Protein AF-X0TMI5-F1 (afdb_monomer)

Mean predicted aligned error: 14.71 Å

Nearest PDB structures (foldseek):
  1vl6-assembly1_B  TM=2.447E-01  e=2.300E+00  Thermotoga maritima MSB8
  2hae-assembly1_A  TM=2.423E-01  e=3.819E+00  Thermotoga maritima
  1vl6-assembly1_D  TM=2.451E-01  e=3.585E+00  Thermotoga maritima MSB8
  6zng-assembly1_B  TM=2.689E-01  e=9.281E+00  Bdellovibrio bacteriovorus HD100

Radius of gyration: 28.82 Å; Cα contacts (8 Å, |Δi|>4): 130; chains: 1; bounding box: 61×57×68 Å

Structure (mmCIF, N/CA/C/O backbone):
data_AF-X0TMI5-F1
#
_entry.id   AF-X0TMI5-F1
#
loop_
_atom_site.group_PDB
_atom_site.id
_atom_site.type_symbol
_atom_site.label_atom_id
_atom_site.label_alt_id
_atom_site.label_comp_id
_atom_site.label_asym_id
_atom_site.label_entity_id
_atom_site.label_seq_id
_atom_site.pdbx_PDB_ins_code
_atom_site.Cartn_x
_atom_site.Cartn_y
_atom_site.Cartn_z
_atom_site.occupancy
_atom_site.B_iso_or_equiv
_atom_site.auth_seq_id
_atom_site.auth_comp_id
_atom_site.auth_asym_id
_atom_site.auth_atom_id
_atom_site.pdbx_PDB_model_num
ATOM 1 N N . MET A 1 1 ? 12.328 -13.872 32.335 1.00 42.25 1 MET A N 1
ATOM 2 C CA . MET A 1 1 ? 12.479 -12.692 33.215 1.00 42.25 1 MET A CA 1
ATOM 3 C C . MET A 1 1 ? 11.203 -11.863 33.078 1.00 42.25 1 MET A C 1
ATOM 5 O O . MET A 1 1 ? 10.890 -11.458 31.966 1.00 42.25 1 MET A O 1
ATOM 9 N N . LYS A 1 2 ? 10.377 -11.781 34.130 1.00 34.66 2 LYS A N 1
ATOM 10 C CA . LYS A 1 2 ? 8.999 -11.249 34.080 1.00 34.66 2 LYS A CA 1
ATOM 11 C C . LYS A 1 2 ? 8.996 -9.742 34.382 1.00 34.66 2 LYS A C 1
ATOM 13 O O . LYS A 1 2 ? 9.659 -9.313 35.317 1.00 34.66 2 LYS A O 1
ATOM 18 N N . ARG A 1 3 ? 8.275 -8.962 33.569 1.00 37.72 3 ARG A N 1
ATOM 19 C CA . ARG A 1 3 ? 8.104 -7.503 33.681 1.00 37.72 3 ARG A CA 1
ATOM 20 C C . ARG A 1 3 ? 6.935 -7.180 34.614 1.00 37.72 3 ARG A C 1
ATOM 22 O O . ARG A 1 3 ? 5.794 -7.134 34.172 1.00 37.72 3 ARG A O 1
ATOM 29 N N . SER A 1 4 ? 7.220 -6.947 35.885 1.00 43.97 4 SER A N 1
ATOM 30 C CA . SER A 1 4 ? 6.272 -6.339 36.820 1.00 43.97 4 SER A CA 1
ATOM 31 C C . SER A 1 4 ? 7.064 -5.756 37.981 1.00 43.97 4 SER A C 1
ATOM 33 O O . SER A 1 4 ? 7.294 -6.493 38.920 1.00 43.97 4 SER A O 1
ATOM 35 N N . ASP A 1 5 ? 7.545 -4.511 37.866 1.00 40.19 5 ASP A N 1
ATOM 36 C CA . ASP A 1 5 ? 8.089 -3.708 38.986 1.00 40.19 5 ASP A CA 1
ATOM 37 C C . ASP A 1 5 ? 8.412 -2.266 38.535 1.00 40.19 5 ASP A C 1
ATOM 39 O O . ASP A 1 5 ? 9.542 -1.795 38.620 1.00 40.19 5 ASP A O 1
ATOM 43 N N . PHE A 1 6 ? 7.429 -1.529 38.005 1.00 38.22 6 PHE A N 1
ATOM 44 C CA . PHE A 1 6 ? 7.631 -0.095 37.744 1.00 38.22 6 PHE A CA 1
ATOM 45 C C . PHE A 1 6 ? 6.355 0.722 37.945 1.00 38.22 6 PHE A C 1
ATOM 47 O O 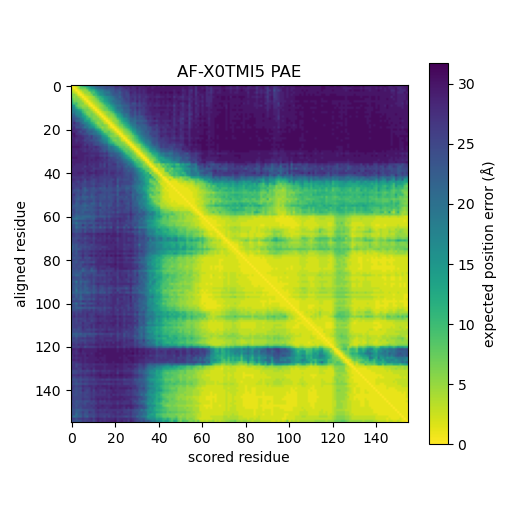. PHE A 1 6 ? 5.846 1.373 37.040 1.00 38.22 6 PHE A O 1
ATOM 54 N N . VAL A 1 7 ? 5.811 0.674 39.161 1.00 36.34 7 VAL A N 1
ATOM 55 C CA . VAL A 1 7 ? 4.871 1.692 39.643 1.00 36.34 7 VAL A CA 1
ATOM 56 C C . VAL A 1 7 ? 5.232 2.011 41.086 1.00 36.34 7 VAL A C 1
ATOM 58 O O . VAL A 1 7 ? 4.941 1.211 41.971 1.00 36.34 7 VAL A O 1
ATOM 61 N N . LYS A 1 8 ? 5.866 3.169 41.306 1.00 32.28 8 LYS A N 1
ATOM 62 C CA . LYS A 1 8 ? 5.714 4.048 42.484 1.00 32.28 8 LYS A CA 1
ATOM 63 C C . LYS A 1 8 ? 6.804 5.117 42.480 1.00 32.28 8 LYS A C 1
ATOM 65 O O . LYS A 1 8 ? 7.956 4.801 42.738 1.00 32.28 8 LYS A O 1
ATOM 70 N N . ALA A 1 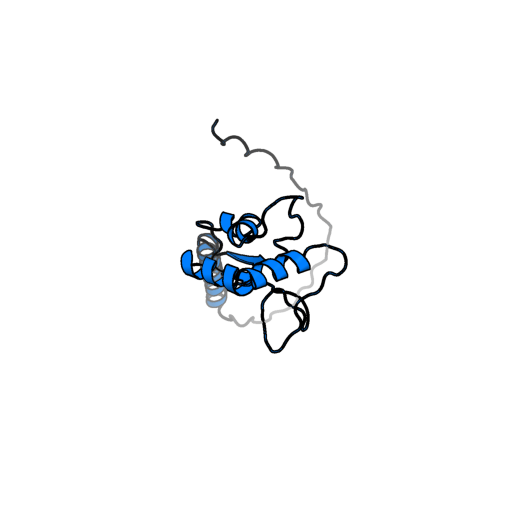9 ? 6.396 6.363 42.246 1.00 31.98 9 ALA A N 1
ATOM 71 C CA . ALA A 1 9 ? 6.806 7.558 42.993 1.00 31.98 9 ALA A CA 1
ATOM 72 C C . ALA A 1 9 ? 6.630 8.784 42.097 1.00 31.98 9 ALA A C 1
ATOM 74 O O . ALA A 1 9 ? 7.451 9.002 41.227 1.00 31.98 9 ALA A O 1
ATOM 75 N N . PHE A 1 10 ? 5.575 9.571 42.310 1.00 32.25 10 PHE A N 1
ATOM 76 C CA . PHE A 1 10 ? 5.611 11.034 42.188 1.00 32.25 10 PHE A CA 1
ATOM 77 C C . PHE A 1 10 ? 4.325 11.576 42.823 1.00 32.25 10 PHE A C 1
ATOM 79 O O . PHE A 1 10 ? 3.293 11.747 42.186 1.00 32.25 10 PHE A O 1
ATOM 86 N N . SER A 1 11 ? 4.390 11.765 44.138 1.00 34.59 11 SER A N 1
ATOM 87 C CA . SER A 1 11 ? 3.433 12.541 44.921 1.00 34.59 11 SER A CA 1
ATOM 88 C C . SER A 1 11 ? 4.230 13.684 45.527 1.00 34.59 11 SER A C 1
ATOM 90 O O . SER A 1 11 ? 4.924 13.487 46.523 1.00 34.59 11 SER A O 1
ATOM 92 N N . LEU A 1 12 ? 4.150 14.862 44.920 1.00 39.62 12 LEU A N 1
ATOM 93 C CA . LEU A 1 12 ? 4.635 16.103 45.509 1.00 39.62 12 LEU A CA 1
ATOM 94 C C . LEU A 1 12 ? 3.537 17.147 45.356 1.00 39.62 12 LEU A C 1
ATOM 96 O O . LEU A 1 12 ? 3.084 17.450 44.254 1.00 39.62 12 LEU A O 1
ATOM 100 N N . GLY A 1 13 ? 3.059 17.594 46.515 1.00 33.38 13 GLY A N 1
ATOM 101 C CA . GLY A 1 13 ? 1.972 18.540 46.663 1.00 33.38 13 GLY A CA 1
ATOM 102 C C . GLY A 1 13 ? 2.326 19.928 46.149 1.00 33.38 13 GLY A C 1
ATOM 103 O O . GLY A 1 13 ? 3.485 20.338 46.125 1.00 33.38 13 GLY A O 1
ATOM 104 N N . SER A 1 14 ? 1.285 20.667 45.783 1.00 38.88 14 SER A N 1
ATOM 105 C CA . SER A 1 14 ? 1.367 22.095 45.522 1.00 38.88 14 SER A CA 1
ATOM 106 C C . SER A 1 14 ? 0.429 22.808 46.490 1.00 38.88 14 SER A C 1
ATOM 108 O O . SER A 1 14 ? -0.777 22.562 46.503 1.00 38.88 14 SER A O 1
ATOM 110 N N . ALA A 1 15 ? 1.015 23.635 47.353 1.00 36.06 15 ALA A N 1
ATOM 111 C CA . ALA A 1 15 ? 0.307 24.544 48.237 1.00 36.06 15 ALA A CA 1
ATOM 112 C C . ALA A 1 15 ? -0.066 25.805 47.446 1.00 36.06 15 ALA A C 1
ATOM 114 O O . ALA A 1 15 ? 0.809 26.471 46.897 1.00 36.06 15 ALA A O 1
ATOM 115 N N . ALA A 1 16 ? -1.354 26.143 47.400 1.00 39.66 16 ALA A N 1
ATOM 116 C CA . ALA A 1 16 ? -1.825 27.403 46.836 1.00 39.66 16 ALA A CA 1
ATOM 117 C C . ALA A 1 16 ? -1.964 28.450 47.952 1.00 39.66 16 ALA A C 1
ATOM 119 O O . ALA A 1 16 ? -2.715 28.263 48.910 1.00 39.66 16 ALA A O 1
ATOM 120 N N . MET A 1 17 ? -1.211 29.544 47.818 1.00 35.53 17 MET A N 1
ATOM 121 C CA . MET A 1 17 ? -1.296 30.739 48.656 1.00 35.53 17 MET A CA 1
ATOM 122 C C . MET A 1 17 ? -2.639 31.458 48.471 1.00 35.53 17 MET A C 1
ATOM 124 O O . MET A 1 17 ? -3.108 31.651 47.350 1.00 35.53 17 MET A O 1
ATOM 128 N N . ALA A 1 18 ? -3.223 31.904 49.584 1.00 35.44 18 ALA A N 1
ATOM 129 C CA . ALA A 1 18 ? -4.398 32.764 49.617 1.00 35.44 18 ALA A CA 1
ATOM 130 C C . ALA A 1 18 ? -4.018 34.235 49.363 1.00 35.44 18 ALA A C 1
ATOM 132 O O . ALA A 1 18 ? -3.074 34.746 49.965 1.00 35.44 18 ALA A O 1
ATOM 133 N N . LEU A 1 19 ? -4.793 34.921 48.517 1.00 37.62 19 LEU A N 1
ATOM 134 C CA . LEU A 1 19 ? -4.765 36.378 48.347 1.00 37.62 19 LEU A CA 1
ATOM 135 C C . LEU A 1 19 ? -6.027 37.013 48.965 1.00 37.62 19 LEU A C 1
ATOM 137 O O . LE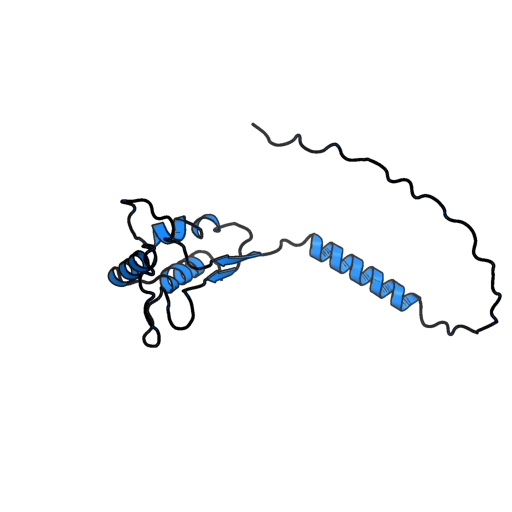U A 1 19 ? -7.089 36.384 48.958 1.00 37.62 19 LEU A O 1
ATOM 141 N N . PRO A 1 20 ? -5.937 38.241 49.508 1.00 38.72 20 PRO A N 1
ATOM 142 C CA . PRO A 1 20 ? -6.992 38.833 50.317 1.00 38.72 20 PRO A CA 1
ATOM 143 C C . PRO A 1 20 ? -8.019 39.633 49.499 1.00 38.72 20 PRO A C 1
ATOM 145 O O . PRO A 1 20 ? -7.673 40.371 48.585 1.00 38.72 20 PRO A O 1
ATOM 148 N N . GLY A 1 21 ? -9.279 39.534 49.936 1.00 36.44 21 GLY A N 1
ATOM 149 C CA . GLY A 1 21 ? -10.227 40.646 50.059 1.00 36.44 21 GLY A CA 1
ATOM 150 C C . GLY A 1 21 ? -10.703 41.360 48.790 1.00 36.44 21 GLY A C 1
ATOM 151 O O . GLY A 1 21 ? -10.082 42.316 48.346 1.00 36.44 21 GLY A O 1
ATOM 152 N N . CYS A 1 22 ? -11.925 41.044 48.351 1.00 35.09 22 CYS A N 1
ATOM 153 C CA . CYS A 1 22 ? -12.778 42.006 47.650 1.00 35.09 22 CYS A CA 1
ATOM 154 C C . CYS A 1 22 ? -14.150 42.082 48.328 1.00 35.09 22 CYS A C 1
ATOM 156 O O . CYS A 1 22 ? -14.856 41.090 48.502 1.00 35.09 22 CYS A O 1
ATOM 158 N N . VAL A 1 23 ? -14.462 43.304 48.750 1.00 41.62 23 VAL A N 1
ATOM 159 C CA . VAL A 1 23 ? -15.639 43.753 49.492 1.00 41.62 23 VAL A CA 1
ATOM 160 C C . VAL A 1 23 ? -16.923 43.502 48.700 1.00 41.62 23 VAL A C 1
ATOM 162 O O . VAL A 1 23 ? -16.990 43.719 47.491 1.00 41.62 23 VAL A O 1
ATOM 165 N N . GLY A 1 24 ? -17.956 43.049 49.413 1.00 39.34 24 GLY A N 1
ATOM 166 C CA . GLY A 1 24 ? -19.257 42.711 48.854 1.00 39.34 24 GLY A CA 1
ATOM 167 C C . GLY A 1 24 ? -19.981 43.892 48.206 1.00 39.34 24 GLY A C 1
ATOM 168 O O . GLY A 1 24 ? -20.023 45.001 48.735 1.00 39.34 24 GLY A O 1
ATOM 169 N N . ARG A 1 25 ? -20.647 43.603 47.086 1.00 35.88 25 ARG A N 1
ATOM 170 C CA . ARG A 1 25 ? -21.693 44.445 46.503 1.00 35.88 25 ARG A CA 1
ATOM 171 C C . ARG A 1 25 ? -22.985 43.634 46.491 1.00 35.88 25 ARG A C 1
ATOM 173 O O . ARG A 1 25 ? -23.064 42.598 45.840 1.00 35.88 25 ARG A O 1
ATOM 180 N N . LYS A 1 26 ? -23.987 44.086 47.249 1.00 45.19 26 LYS A N 1
ATOM 181 C CA . LYS A 1 26 ? -25.346 43.540 47.193 1.00 45.19 26 LYS A CA 1
ATOM 182 C C . LYS A 1 26 ? -26.008 44.032 45.902 1.00 45.19 26 LYS A C 1
ATOM 184 O O . LYS A 1 26 ? -26.304 45.215 45.783 1.00 45.19 26 LYS A O 1
ATOM 189 N N . SER A 1 27 ? -26.256 43.129 44.965 1.00 38.59 27 SER A N 1
ATOM 190 C CA . SER A 1 27 ? -27.298 43.261 43.939 1.00 38.59 27 SER A CA 1
ATOM 191 C C . SER A 1 27 ? -28.232 42.077 44.167 1.00 38.59 27 SER A C 1
ATOM 193 O O . SER A 1 27 ? -27.795 40.935 44.086 1.00 38.59 27 SER A O 1
ATOM 195 N N . GLY A 1 28 ? -29.442 42.286 44.669 1.00 36.69 28 GLY A N 1
ATOM 196 C CA . GLY A 1 28 ? -30.523 42.837 43.866 1.00 36.69 28 GLY A CA 1
ATOM 197 C C . GLY A 1 28 ? -31.348 41.647 43.387 1.00 36.69 28 GLY A C 1
ATOM 198 O O . GLY A 1 28 ? -30.864 40.855 42.582 1.00 36.69 28 GLY A O 1
ATOM 199 N N . ASP A 1 29 ? -32.542 41.494 43.959 1.00 49.56 29 ASP A N 1
ATOM 200 C CA . ASP A 1 29 ? -33.525 40.466 43.616 1.00 49.56 29 ASP A CA 1
ATOM 201 C C . ASP A 1 29 ? -33.721 40.402 42.097 1.00 49.56 29 ASP A C 1
ATOM 203 O O . ASP A 1 29 ? -34.368 41.259 41.495 1.00 49.56 29 ASP A O 1
ATOM 207 N N . SER A 1 30 ? -33.171 39.367 41.464 1.00 43.06 30 SER A N 1
ATOM 208 C CA . SER A 1 30 ? -33.600 38.953 40.135 1.00 43.06 30 SER A CA 1
ATOM 209 C C . SER A 1 30 ? -34.170 37.555 40.279 1.00 43.06 30 SER A C 1
ATOM 211 O O . SER A 1 30 ? -33.476 36.604 40.643 1.00 43.06 30 SER A O 1
ATOM 213 N N . LYS A 1 31 ? -35.480 37.441 40.050 1.00 48.16 31 LYS A N 1
ATOM 214 C CA . LYS A 1 31 ? -36.171 36.162 39.922 1.00 48.16 31 LYS A CA 1
ATOM 215 C C . LYS A 1 31 ? -35.531 35.418 38.752 1.00 48.16 31 LYS A C 1
ATOM 217 O O . LYS A 1 31 ? -35.883 35.636 37.595 1.00 48.16 31 LYS A O 1
ATOM 222 N N . ARG A 1 32 ? -34.535 34.584 39.053 1.00 44.84 32 ARG A N 1
ATOM 223 C CA . ARG A 1 32 ? -33.874 33.726 38.078 1.00 44.84 32 ARG A CA 1
ATOM 224 C C . ARG A 1 32 ? -34.887 32.667 37.672 1.00 44.84 32 ARG A C 1
ATOM 226 O O . ARG A 1 32 ? -35.233 31.799 38.466 1.00 44.84 32 ARG A O 1
ATOM 233 N N . SER A 1 33 ? -35.382 32.798 36.445 1.00 49.53 33 SER A N 1
ATOM 234 C CA . SER A 1 33 ? -36.094 31.748 35.725 1.00 49.53 33 SER A CA 1
ATOM 235 C C . SER A 1 33 ? -35.404 30.409 35.993 1.00 49.53 33 SER A C 1
ATOM 237 O O . SER A 1 33 ? -34.214 30.252 35.703 1.00 49.53 33 SER A O 1
ATOM 239 N N . THR A 1 34 ? -36.122 29.472 36.610 1.00 50.34 34 THR A N 1
ATOM 240 C CA . THR A 1 34 ? -35.670 28.103 36.864 1.00 50.34 34 THR A CA 1
ATOM 241 C C . THR A 1 34 ? -35.643 27.351 35.540 1.00 50.34 34 THR A C 1
ATOM 243 O O . THR A 1 34 ? -36.491 26.509 35.256 1.00 50.34 34 THR A O 1
ATOM 246 N N . VAL A 1 35 ? -34.678 27.686 34.687 1.00 54.78 35 VAL A N 1
ATOM 247 C CA . VAL A 1 35 ? -34.387 26.921 33.481 1.00 54.78 35 VAL A CA 1
ATOM 248 C C . VAL A 1 35 ? -33.738 25.611 33.928 1.00 54.78 35 VAL A C 1
ATOM 250 O O . VAL A 1 35 ? -32.548 25.563 34.214 1.00 54.78 35 VAL A O 1
ATOM 253 N N . ASN A 1 36 ? -34.566 24.570 34.051 1.00 56.84 36 ASN A N 1
ATOM 254 C CA . ASN A 1 36 ? -34.256 23.137 33.982 1.00 56.84 36 ASN A CA 1
ATOM 255 C C . ASN A 1 36 ? -32.795 22.727 34.273 1.00 56.84 36 ASN A C 1
ATOM 257 O O . ASN A 1 36 ? -32.100 22.202 33.400 1.00 56.84 36 ASN A O 1
ATOM 261 N N . HIS A 1 37 ? -32.350 22.876 35.525 1.00 52.75 37 HIS A N 1
ATOM 262 C CA . HIS A 1 37 ? -31.066 22.331 35.988 1.00 52.75 37 HIS A CA 1
ATOM 263 C C . HIS A 1 37 ? -30.962 20.804 35.818 1.00 52.75 37 HIS A C 1
ATOM 265 O O . HIS A 1 37 ? -29.863 20.284 35.638 1.00 52.75 37 HIS A O 1
ATOM 271 N N . SER A 1 38 ? -32.091 20.090 35.796 1.00 55.78 38 SER A N 1
ATOM 272 C CA . SER A 1 38 ? -32.138 18.637 35.601 1.00 55.78 38 SER A CA 1
ATOM 273 C C . SER A 1 38 ? -31.649 18.190 34.218 1.00 55.78 38 SER A C 1
ATOM 275 O O . SER A 1 38 ? -30.951 17.186 34.120 1.00 55.78 38 SER A O 1
ATOM 277 N N . ARG A 1 39 ? -31.945 18.952 33.155 1.00 55.66 39 ARG A N 1
ATOM 278 C CA . ARG A 1 39 ? -31.557 18.611 31.772 1.00 55.66 39 ARG A CA 1
ATOM 279 C C . ARG A 1 39 ? -30.077 18.887 31.485 1.00 55.66 39 ARG A C 1
ATOM 281 O O . ARG A 1 39 ? -29.474 18.214 30.656 1.00 55.66 39 ARG A O 1
ATOM 288 N N . ALA A 1 40 ? -29.488 19.873 32.162 1.00 59.16 40 ALA A N 1
ATOM 289 C CA . ALA A 1 40 ? -28.060 20.174 32.051 1.00 59.16 40 ALA A CA 1
ATOM 290 C C . ALA A 1 40 ? -27.194 19.168 32.832 1.00 59.16 40 ALA A C 1
ATOM 292 O O . ALA A 1 40 ? -26.133 18.779 32.353 1.00 59.16 40 ALA A O 1
ATOM 293 N N . MET A 1 41 ? -27.667 18.708 33.998 1.00 57.66 41 MET A N 1
ATOM 294 C CA . MET A 1 41 ? -27.017 17.644 34.777 1.00 57.66 41 MET A CA 1
ATOM 295 C C . MET A 1 41 ? -27.053 16.299 34.035 1.00 57.66 41 MET A C 1
ATOM 297 O O . MET A 1 41 ? -26.017 15.652 33.913 1.00 57.66 41 MET A O 1
ATOM 301 N N . SER A 1 42 ? -28.197 15.931 33.438 1.00 67.69 42 SER A N 1
ATOM 302 C CA . SER A 1 42 ? -28.312 14.684 32.666 1.00 67.69 42 SER A CA 1
ATOM 303 C C . SER A 1 42 ? -27.392 14.663 31.440 1.00 67.69 42 SER A C 1
ATOM 305 O O . SER A 1 42 ? -26.775 13.644 31.158 1.00 67.69 42 SER A O 1
ATOM 307 N N . ALA A 1 43 ? -27.226 15.801 30.755 1.00 74.44 43 ALA A N 1
ATOM 308 C CA . ALA A 1 43 ? -26.306 15.909 29.623 1.00 74.44 43 ALA A CA 1
ATOM 309 C C . ALA A 1 43 ? -24.830 15.727 30.035 1.00 74.44 43 ALA A C 1
ATOM 311 O O . ALA A 1 43 ? -24.058 15.121 29.295 1.00 74.44 43 ALA A O 1
ATOM 312 N N . GLY A 1 44 ? -24.431 16.220 31.213 1.00 82.62 44 GLY A N 1
ATOM 313 C CA . GLY A 1 44 ? -23.079 16.016 31.747 1.00 82.62 44 GLY A CA 1
ATOM 314 C C . GLY A 1 44 ? -22.800 14.556 32.110 1.00 82.62 44 GLY A C 1
ATOM 315 O O . GLY A 1 44 ? -21.735 14.029 31.781 1.00 82.62 44 GLY A O 1
ATOM 316 N N . ASP A 1 45 ? -23.776 13.884 32.720 1.00 85.62 45 ASP A N 1
ATOM 317 C CA . ASP A 1 45 ? -23.678 12.465 33.071 1.00 85.62 45 ASP A CA 1
ATOM 318 C C . ASP A 1 45 ? -23.644 11.559 31.831 1.00 85.62 45 ASP A C 1
ATOM 320 O O . ASP A 1 45 ? -22.887 10.585 31.792 1.00 85.62 45 ASP A O 1
ATOM 324 N N . ASP A 1 46 ? -24.412 11.894 30.794 1.00 89.56 46 ASP A N 1
ATOM 325 C CA . ASP A 1 46 ? -24.412 11.163 29.524 1.00 89.56 46 ASP A CA 1
ATOM 326 C C . ASP A 1 46 ? -23.074 11.307 28.787 1.00 89.56 46 ASP A C 1
ATOM 328 O O . ASP A 1 46 ? -22.537 10.321 28.272 1.00 89.56 46 ASP A O 1
ATOM 332 N 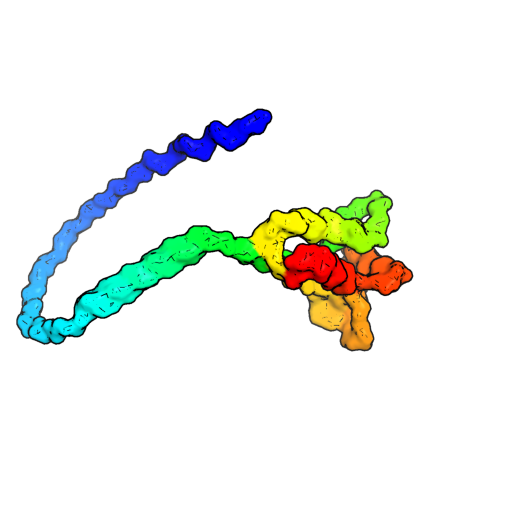N . LEU A 1 47 ? -22.476 12.504 28.805 1.00 93.56 47 LEU A N 1
ATOM 333 C CA . LEU A 1 47 ? -21.128 12.714 28.276 1.00 93.56 47 LEU A CA 1
ATOM 334 C C . LEU A 1 47 ? -20.097 11.909 29.066 1.00 93.56 47 LEU A C 1
ATOM 336 O O . LEU A 1 47 ? -19.290 11.210 28.461 1.00 93.56 47 LEU A O 1
ATOM 340 N N . LYS A 1 48 ? -20.140 11.928 30.400 1.00 94.19 48 LYS A N 1
ATOM 341 C CA . LYS A 1 48 ? -19.202 11.155 31.225 1.00 94.19 48 LYS A CA 1
ATOM 342 C C . LYS A 1 48 ? -19.263 9.655 30.909 1.00 94.19 48 LYS A C 1
ATOM 344 O O . LYS A 1 48 ? -18.224 9.040 30.680 1.00 94.19 48 LYS A O 1
ATOM 349 N N . LYS A 1 49 ? -20.467 9.087 30.788 1.00 94.31 49 LYS A N 1
ATOM 350 C CA . LYS A 1 49 ? -20.662 7.682 30.385 1.00 94.31 49 LYS A CA 1
ATOM 351 C C . LYS A 1 49 ? -20.135 7.402 28.976 1.00 94.31 49 LYS A C 1
ATOM 353 O O . LYS A 1 49 ? -19.517 6.363 28.743 1.00 94.31 49 LYS A O 1
ATOM 358 N N . ALA A 1 50 ? -20.355 8.315 28.029 1.00 92.81 50 ALA A N 1
ATOM 359 C CA . ALA A 1 50 ? -19.822 8.184 26.674 1.00 92.81 50 ALA A CA 1
ATOM 360 C C . ALA A 1 50 ? -18.285 8.194 26.664 1.00 92.81 50 ALA A C 1
ATOM 362 O O . ALA A 1 50 ? -17.673 7.401 25.949 1.00 92.81 50 ALA A O 1
ATOM 363 N N . TRP A 1 51 ? -17.662 9.037 27.492 1.00 93.56 51 TRP A N 1
ATOM 364 C CA . TRP A 1 51 ? -16.211 9.096 27.658 1.00 93.56 51 TRP A CA 1
ATOM 365 C C . TRP A 1 51 ? -15.652 7.820 28.283 1.00 93.56 51 TRP A C 1
ATOM 367 O O . TRP A 1 51 ? -14.682 7.277 27.763 1.00 93.56 51 TRP A O 1
ATOM 377 N N . GLU A 1 52 ? -16.277 7.300 29.338 1.00 94.69 52 GLU A N 1
ATOM 378 C CA . GLU A 1 52 ? -15.884 6.036 29.974 1.00 94.69 52 GLU A CA 1
ATOM 379 C C . GLU A 1 52 ? -15.974 4.864 28.983 1.00 94.69 52 GLU A C 1
ATOM 381 O O . GLU A 1 52 ? -15.018 4.099 28.825 1.00 94.69 52 GLU A O 1
ATOM 386 N N . LYS A 1 53 ? -17.073 4.779 28.222 1.00 93.19 53 LYS A N 1
ATOM 387 C CA . LYS A 1 53 ? -17.246 3.779 27.156 1.00 93.19 53 LYS A CA 1
ATOM 388 C C . LYS A 1 53 ? -16.198 3.931 26.050 1.00 93.19 53 LYS A C 1
ATOM 390 O O . LYS A 1 53 ? -15.640 2.940 25.584 1.00 93.19 53 LYS A O 1
ATOM 395 N N . ALA A 1 54 ? -15.916 5.160 25.620 1.00 89.75 54 ALA A N 1
ATOM 396 C CA . ALA A 1 54 ? -14.911 5.428 24.599 1.00 89.75 54 ALA A CA 1
ATOM 397 C C . ALA A 1 54 ? -13.486 5.166 25.103 1.00 89.75 54 ALA A C 1
ATOM 399 O O . ALA A 1 54 ? -12.636 4.760 24.320 1.00 89.75 54 ALA A O 1
ATOM 400 N N . ALA A 1 55 ? -13.191 5.390 26.383 1.00 89.62 55 ALA A N 1
ATOM 401 C CA . ALA A 1 55 ? -11.896 5.091 26.985 1.00 89.62 55 ALA A CA 1
ATOM 402 C C . ALA A 1 55 ? -11.618 3.584 26.972 1.00 89.62 55 ALA A C 1
ATOM 404 O O . ALA A 1 55 ? -10.532 3.188 26.558 1.00 89.62 55 ALA A O 1
ATOM 405 N N . ALA A 1 56 ? -12.622 2.773 27.321 1.00 90.38 56 ALA A N 1
ATOM 406 C CA . ALA A 1 56 ? -12.514 1.319 27.417 1.00 90.38 56 ALA A CA 1
ATOM 407 C C . ALA A 1 56 ? -12.497 0.577 26.066 1.00 90.38 56 ALA A C 1
ATOM 409 O O . ALA A 1 56 ? -12.193 -0.613 26.034 1.00 90.38 56 ALA A O 1
ATOM 410 N N . ARG A 1 57 ? -12.833 1.237 24.948 1.00 88.81 57 ARG A N 1
ATOM 411 C CA . ARG A 1 57 ? -12.828 0.581 23.632 1.00 88.81 57 ARG A CA 1
ATOM 412 C C . ARG A 1 57 ? -11.401 0.359 23.128 1.00 88.81 57 ARG A C 1
ATOM 414 O O . ARG A 1 57 ? -10.568 1.269 23.188 1.00 88.81 57 ARG A O 1
ATOM 421 N N . THR A 1 58 ? -11.159 -0.795 22.512 1.00 85.25 58 THR A N 1
ATOM 422 C CA . THR A 1 58 ? -9.985 -0.996 21.656 1.00 85.25 58 THR A CA 1
ATOM 423 C C . THR A 1 58 ? -10.069 -0.009 20.494 1.00 85.25 58 THR A C 1
ATOM 425 O O . THR A 1 58 ? -11.060 0.027 19.759 1.00 85.25 58 THR A O 1
ATOM 428 N N . ARG A 1 59 ? -9.069 0.865 20.374 1.00 85.81 59 ARG A N 1
ATOM 429 C CA . ARG A 1 59 ? -8.973 1.823 19.270 1.00 85.81 59 ARG A CA 1
ATOM 430 C C . ARG A 1 59 ? -8.184 1.163 18.156 1.00 85.81 59 ARG A C 1
ATOM 432 O O . ARG A 1 59 ? -7.079 0.695 18.407 1.00 85.81 59 ARG A O 1
ATOM 439 N N . ARG A 1 60 ? -8.758 1.150 16.959 1.00 90.12 60 ARG A N 1
ATOM 440 C CA . ARG A 1 60 ? -7.985 0.874 15.757 1.00 90.12 60 ARG A CA 1
ATOM 441 C C . ARG A 1 60 ? -7.123 2.093 15.422 1.00 90.12 60 ARG A C 1
ATOM 443 O O . ARG A 1 60 ? -7.493 3.217 15.786 1.00 90.12 60 ARG A O 1
ATOM 450 N N . MET A 1 61 ? -5.950 1.854 14.856 1.00 93.62 61 MET A N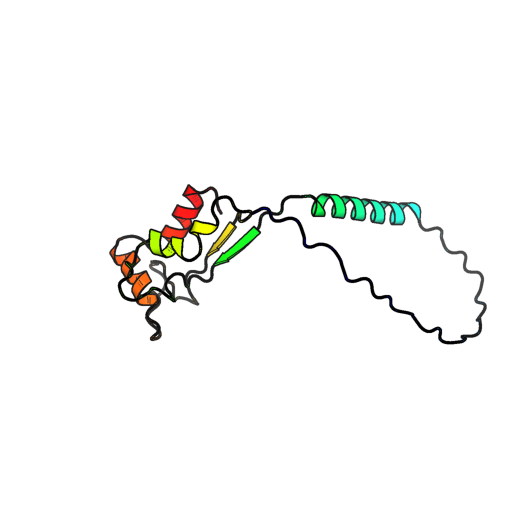 1
ATOM 451 C CA . MET A 1 61 ? -4.949 2.868 14.560 1.00 93.62 61 MET A CA 1
ATOM 452 C C . MET A 1 61 ? -4.792 3.018 13.055 1.00 93.62 61 MET A C 1
ATOM 454 O O . MET A 1 61 ? -4.519 2.053 12.355 1.00 93.62 61 MET A O 1
ATOM 458 N N . ILE A 1 62 ? -4.862 4.260 12.600 1.00 95.69 62 ILE A N 1
ATOM 459 C CA . ILE A 1 62 ? -4.499 4.617 11.237 1.00 95.69 62 ILE A CA 1
ATOM 460 C C . ILE A 1 62 ? -3.015 4.984 11.241 1.00 95.69 62 ILE A C 1
ATOM 462 O O . ILE A 1 62 ? -2.602 5.871 11.997 1.00 95.69 62 ILE A O 1
ATOM 466 N N . MET A 1 63 ? -2.215 4.305 10.424 1.00 96.31 63 MET A N 1
ATOM 467 C CA . MET A 1 63 ? -0.791 4.583 10.257 1.00 96.31 63 MET A CA 1
ATOM 468 C C . MET A 1 63 ? -0.543 5.340 8.955 1.00 96.31 63 MET A C 1
ATOM 470 O O . MET A 1 63 ? -0.979 4.920 7.894 1.00 96.31 63 MET A O 1
ATOM 474 N N . ASN A 1 64 ? 0.217 6.428 9.018 1.00 97.06 64 ASN A N 1
ATOM 475 C CA . ASN A 1 64 ? 0.744 7.086 7.827 1.00 97.06 64 ASN A CA 1
ATOM 476 C C . ASN A 1 64 ? 2.136 6.524 7.497 1.00 97.06 64 ASN A C 1
ATOM 478 O O . ASN A 1 64 ? 3.020 6.549 8.357 1.00 97.06 64 ASN A O 1
ATOM 482 N N . ASN A 1 65 ? 2.332 6.036 6.272 1.00 95.69 65 ASN A N 1
ATOM 483 C CA . ASN A 1 65 ? 3.633 5.648 5.735 1.00 95.69 65 ASN A CA 1
ATOM 484 C C . ASN A 1 65 ? 4.014 6.588 4.580 1.00 95.69 65 ASN A C 1
ATOM 486 O O . ASN A 1 65 ? 3.393 6.573 3.522 1.00 95.69 65 ASN A O 1
ATOM 490 N N . ASP A 1 66 ? 5.077 7.370 4.777 1.00 91.06 66 ASP A N 1
ATOM 491 C CA . ASP A 1 66 ? 5.538 8.401 3.839 1.00 91.06 66 ASP A CA 1
ATOM 492 C C . ASP A 1 66 ? 6.204 7.863 2.550 1.00 91.06 66 ASP A C 1
ATOM 494 O O . ASP A 1 66 ? 6.780 8.655 1.808 1.00 91.06 66 ASP A O 1
ATOM 498 N N . GLY A 1 67 ? 6.180 6.553 2.273 1.00 89.31 67 GLY A N 1
ATOM 499 C CA . GLY A 1 67 ? 6.612 5.998 0.975 1.00 89.31 67 GLY A CA 1
ATOM 500 C C . GLY A 1 67 ? 8.114 5.808 0.786 1.00 89.31 67 GLY A C 1
ATOM 501 O O . GLY A 1 67 ? 8.584 5.459 -0.291 1.00 89.31 67 GLY A O 1
ATOM 502 N N . HIS A 1 68 ? 8.885 6.048 1.837 1.00 86.69 68 HIS A N 1
ATOM 503 C CA . HIS A 1 68 ? 10.345 6.117 1.820 1.00 86.69 68 HIS A CA 1
ATOM 504 C C . HIS A 1 68 ? 11.005 4.764 2.143 1.00 86.69 68 HIS A C 1
ATOM 506 O O . HIS A 1 68 ? 12.074 4.698 2.751 1.00 86.69 68 HIS A O 1
ATOM 512 N N . ASP A 1 69 ? 10.328 3.649 1.870 1.00 89.88 69 ASP A N 1
ATOM 513 C CA . ASP A 1 69 ? 10.678 2.331 2.416 1.00 89.88 69 ASP A CA 1
ATOM 514 C C . ASP A 1 69 ? 12.083 1.851 2.020 1.00 89.88 69 ASP A C 1
ATOM 516 O O . ASP A 1 69 ? 12.703 1.116 2.784 1.00 89.88 69 ASP A O 1
ATOM 520 N N . PHE A 1 70 ? 12.655 2.364 0.927 1.00 87.75 70 PHE A N 1
ATOM 521 C CA . PHE A 1 70 ? 14.023 2.055 0.502 1.00 87.75 70 PHE A CA 1
ATOM 522 C C . PHE A 1 70 ? 15.115 3.050 0.944 1.00 87.75 70 PHE A C 1
ATOM 524 O O . PHE A 1 70 ? 16.281 2.812 0.638 1.00 87.75 70 PHE A O 1
ATOM 531 N N . ASN A 1 71 ? 14.806 4.075 1.753 1.00 78.88 71 ASN A N 1
ATOM 532 C CA . ASN A 1 71 ? 15.757 5.160 2.082 1.00 78.88 71 ASN A CA 1
ATOM 533 C C . ASN A 1 71 ? 17.057 4.761 2.758 1.00 78.88 71 ASN A C 1
ATOM 535 O O . ASN A 1 71 ? 18.022 5.519 2.745 1.00 78.88 71 ASN A O 1
ATOM 539 N N . ASN A 1 72 ? 17.070 3.599 3.396 1.00 74.94 72 ASN A N 1
ATOM 540 C CA . ASN A 1 72 ? 18.221 3.102 4.133 1.00 74.94 72 ASN A CA 1
ATOM 541 C C . ASN A 1 72 ? 18.497 1.645 3.759 1.00 74.94 72 ASN A C 1
ATOM 543 O O . ASN A 1 72 ? 18.822 0.831 4.626 1.00 74.94 72 ASN A O 1
ATOM 547 N N . LEU A 1 73 ? 18.295 1.299 2.486 1.00 84.00 73 LEU A N 1
ATOM 548 C CA . LEU A 1 73 ? 18.663 -0.012 1.977 1.00 84.00 73 LEU A CA 1
ATOM 549 C C . LEU A 1 73 ? 20.193 -0.151 2.051 1.00 84.00 73 LEU A C 1
ATOM 551 O O . LEU A 1 73 ? 20.934 0.692 1.540 1.00 84.00 73 LEU A O 1
ATOM 555 N N . ALA A 1 74 ? 20.677 -1.173 2.757 1.00 83.38 74 ALA A N 1
ATOM 556 C CA . ALA A 1 74 ? 22.113 -1.349 2.935 1.00 83.38 74 ALA A CA 1
ATOM 557 C C . ALA A 1 74 ? 22.765 -1.806 1.615 1.00 83.38 74 ALA A C 1
ATOM 559 O O . ALA A 1 74 ? 22.125 -2.498 0.817 1.00 83.38 74 ALA A O 1
ATOM 560 N N . PRO A 1 75 ? 24.048 -1.477 1.368 1.00 81.56 75 PRO A N 1
ATOM 561 C CA . PRO A 1 75 ? 24.745 -1.949 0.177 1.00 81.56 75 PRO A CA 1
ATOM 562 C C . PRO A 1 75 ? 24.677 -3.476 0.045 1.00 81.56 75 PRO A C 1
ATOM 564 O O . PRO A 1 75 ? 25.097 -4.202 0.945 1.00 81.56 75 PRO A O 1
ATOM 567 N N . GLY A 1 76 ? 24.168 -3.956 -1.091 1.00 83.88 76 GLY A N 1
ATOM 568 C CA . GLY A 1 76 ? 24.031 -5.385 -1.386 1.00 83.88 76 GLY A CA 1
ATOM 569 C C . GLY A 1 76 ? 22.728 -6.034 -0.910 1.00 83.88 76 GLY A C 1
ATOM 570 O O . GLY A 1 76 ? 22.519 -7.210 -1.202 1.00 83.88 76 GLY A O 1
ATOM 571 N N . GLU A 1 77 ? 21.839 -5.309 -0.223 1.00 88.12 77 GLU A N 1
ATOM 572 C CA . GLU A 1 77 ? 20.475 -5.797 0.004 1.00 88.12 77 GLU A CA 1
ATOM 573 C C . GLU A 1 77 ? 19.707 -5.862 -1.324 1.00 88.12 77 GLU A C 1
ATOM 575 O O . GLU A 1 77 ? 19.812 -4.981 -2.181 1.00 88.12 77 GLU A O 1
ATOM 580 N N . ALA A 1 78 ? 18.934 -6.934 -1.497 1.00 90.56 78 ALA A N 1
ATOM 581 C CA . ALA A 1 78 ? 18.111 -7.115 -2.681 1.00 90.56 78 ALA A CA 1
ATOM 582 C C . ALA A 1 78 ? 16.920 -6.150 -2.660 1.00 90.56 78 ALA A C 1
ATOM 584 O O . ALA A 1 78 ? 16.259 -5.974 -1.635 1.00 90.56 78 ALA A O 1
ATOM 585 N N . VAL A 1 79 ? 16.622 -5.559 -3.814 1.00 92.19 79 VAL A N 1
ATOM 586 C CA . VAL A 1 79 ? 15.429 -4.735 -4.001 1.00 92.19 79 VAL A CA 1
ATOM 587 C C . VAL A 1 79 ? 14.275 -5.665 -4.353 1.00 92.19 79 VAL A C 1
ATOM 589 O O . VAL A 1 79 ? 14.162 -6.080 -5.500 1.00 92.19 79 VAL A O 1
ATOM 592 N N . THR A 1 80 ? 13.460 -6.045 -3.370 1.00 95.19 80 THR A N 1
ATOM 593 C CA . THR A 1 80 ? 12.288 -6.917 -3.573 1.00 95.19 80 THR A CA 1
ATOM 594 C C . 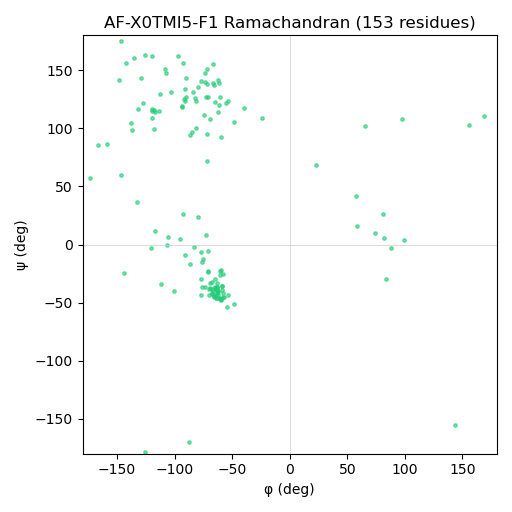THR A 1 80 ? 11.067 -6.381 -2.817 1.00 95.19 80 THR A C 1
ATOM 596 O O . THR A 1 80 ? 11.240 -5.600 -1.869 1.00 95.19 80 THR A O 1
ATOM 599 N N . PRO A 1 81 ? 9.838 -6.798 -3.181 1.00 96.00 81 PRO A N 1
ATOM 600 C CA . PRO A 1 81 ? 8.623 -6.462 -2.434 1.00 96.00 81 PRO A CA 1
ATOM 601 C C . PRO A 1 81 ? 8.704 -6.826 -0.948 1.00 96.00 81 PRO A C 1
ATOM 603 O O . PRO A 1 81 ? 8.367 -6.026 -0.078 1.00 96.00 81 PRO A O 1
ATOM 606 N N . GLU A 1 82 ? 9.227 -8.009 -0.628 1.00 95.75 82 GLU A N 1
ATOM 607 C CA . GLU A 1 82 ? 9.368 -8.475 0.754 1.00 95.75 82 GLU A CA 1
ATOM 608 C C . GLU A 1 82 ? 10.329 -7.578 1.527 1.00 95.75 82 GLU A C 1
ATOM 610 O O . GLU A 1 82 ? 10.096 -7.268 2.697 1.00 95.75 82 GLU A O 1
ATOM 615 N N . MET A 1 83 ? 11.401 -7.129 0.867 1.00 94.81 83 MET A N 1
ATOM 616 C CA . MET A 1 83 ? 12.350 -6.220 1.482 1.00 94.81 83 MET A CA 1
ATOM 617 C C . MET A 1 83 ? 11.734 -4.853 1.746 1.00 94.81 83 MET A C 1
ATOM 619 O O . MET A 1 83 ? 11.891 -4.350 2.856 1.00 94.81 83 MET A O 1
ATOM 623 N N . MET A 1 84 ? 10.961 -4.310 0.805 1.00 94.19 84 MET A N 1
ATOM 624 C CA . MET A 1 84 ? 10.183 -3.084 1.004 1.00 94.19 84 MET A CA 1
ATOM 625 C C . MET A 1 84 ? 9.272 -3.188 2.237 1.00 94.19 84 MET A C 1
ATOM 627 O O . MET A 1 84 ? 9.363 -2.379 3.162 1.00 94.19 84 MET A O 1
ATOM 631 N N . LEU A 1 85 ? 8.446 -4.237 2.294 1.00 96.06 85 LEU A N 1
ATOM 632 C CA . LEU A 1 85 ? 7.492 -4.468 3.379 1.00 96.06 85 LEU A CA 1
ATOM 633 C C . LEU A 1 85 ? 8.192 -4.672 4.726 1.00 96.06 85 LEU A C 1
ATOM 635 O O . LEU A 1 85 ? 7.703 -4.199 5.754 1.00 96.06 85 LEU A O 1
ATOM 639 N N . SER A 1 86 ? 9.353 -5.334 4.741 1.00 94.88 86 SER A N 1
ATOM 640 C CA . SER A 1 86 ? 10.096 -5.628 5.972 1.00 94.88 86 SER A CA 1
ATOM 641 C C . SER A 1 86 ? 10.523 -4.381 6.751 1.00 94.88 86 SER A C 1
ATOM 643 O O . SER A 1 86 ? 10.694 -4.451 7.969 1.00 94.88 86 SER A O 1
ATOM 645 N N . LYS A 1 87 ? 10.690 -3.236 6.074 1.00 92.44 87 LYS A N 1
ATOM 646 C CA . LYS A 1 87 ? 11.232 -2.022 6.694 1.00 92.44 87 LYS A CA 1
ATOM 647 C C . LYS A 1 87 ? 10.224 -1.354 7.628 1.00 92.44 87 LYS A C 1
ATOM 649 O O . LYS A 1 87 ? 10.633 -0.822 8.660 1.00 92.44 87 LYS A O 1
ATOM 654 N N . ARG A 1 88 ? 8.928 -1.366 7.287 1.00 93.06 88 ARG A N 1
ATOM 655 C CA . ARG A 1 88 ? 7.884 -0.654 8.057 1.00 93.06 88 ARG A CA 1
ATOM 656 C C . ARG A 1 88 ? 6.529 -1.347 8.148 1.00 93.06 88 ARG A C 1
ATOM 658 O O . ARG A 1 88 ? 5.799 -1.075 9.096 1.00 93.06 88 ARG A O 1
ATOM 665 N N . THR A 1 89 ? 6.186 -2.216 7.204 1.00 96.44 89 THR A N 1
ATOM 666 C CA . THR A 1 89 ? 4.805 -2.693 7.028 1.00 96.44 89 THR A CA 1
ATOM 667 C C . THR A 1 89 ? 4.592 -4.080 7.632 1.00 96.44 89 THR A C 1
ATOM 669 O O . THR A 1 89 ? 3.596 -4.320 8.309 1.00 96.44 89 THR A O 1
ATOM 672 N N . LEU A 1 90 ? 5.562 -4.987 7.482 1.00 96.50 90 LEU A N 1
ATOM 673 C CA . LEU A 1 90 ? 5.437 -6.379 7.924 1.00 96.50 90 LEU A CA 1
ATOM 674 C C . LEU A 1 90 ? 5.169 -6.506 9.435 1.00 96.50 90 LEU A C 1
ATOM 676 O O . LEU A 1 90 ? 4.416 -7.372 9.870 1.00 96.50 90 LEU A O 1
ATOM 680 N N . GLY A 1 91 ? 5.754 -5.618 10.243 1.00 95.88 91 GLY A N 1
ATOM 681 C CA . GLY A 1 91 ? 5.576 -5.605 11.698 1.00 95.88 91 GLY A CA 1
ATOM 682 C C . GLY A 1 91 ? 4.194 -5.147 12.180 1.00 95.88 91 GLY A C 1
ATOM 683 O O . GLY A 1 91 ? 3.941 -5.185 13.382 1.00 95.88 91 GLY A O 1
ATOM 684 N N . LEU A 1 92 ? 3.315 -4.699 11.278 1.00 95.94 92 LEU A N 1
ATOM 685 C CA . LEU A 1 92 ? 1.977 -4.200 11.612 1.00 95.94 92 LEU A CA 1
ATOM 686 C C . LEU A 1 92 ? 0.929 -5.314 11.678 1.00 95.94 92 LEU A C 1
ATOM 688 O O . LEU A 1 92 ? -0.131 -5.121 12.280 1.00 95.94 92 LEU A O 1
ATOM 692 N N . VAL A 1 93 ? 1.227 -6.485 11.113 1.00 96.25 93 VAL A N 1
ATOM 693 C CA . VAL A 1 93 ? 0.313 -7.630 11.106 1.00 96.25 93 VAL A CA 1
ATOM 694 C C . VAL A 1 93 ? -0.003 -8.058 12.538 1.00 96.25 93 VAL A C 1
ATOM 696 O O . VAL A 1 93 ? 0.890 -8.296 13.353 1.00 96.25 93 VAL A O 1
ATOM 699 N N . GLY A 1 94 ? -1.296 -8.159 12.852 1.00 92.69 94 GLY A N 1
ATOM 700 C CA . GLY A 1 94 ? -1.774 -8.540 14.183 1.00 92.69 94 GLY A CA 1
ATOM 701 C C . GLY A 1 94 ? -1.630 -7.449 15.251 1.00 92.69 94 GLY A C 1
ATOM 702 O O . GLY A 1 94 ? -1.821 -7.730 16.436 1.00 92.69 94 GLY A O 1
ATOM 703 N N . THR A 1 95 ? -1.293 -6.217 14.863 1.00 94.00 95 THR A N 1
ATOM 704 C CA . THR A 1 95 ? -1.291 -5.062 15.769 1.00 94.00 95 THR A CA 1
ATOM 705 C C . THR A 1 95 ? -2.673 -4.396 15.830 1.00 94.00 95 THR A C 1
ATOM 707 O O . THR A 1 95 ? -3.669 -4.931 15.354 1.00 94.00 95 THR A O 1
ATOM 710 N N . HIS A 1 96 ? -2.756 -3.220 16.459 1.00 93.44 96 HIS A N 1
ATOM 711 C CA . HIS A 1 96 ? -3.971 -2.402 16.461 1.00 93.44 96 HIS A CA 1
ATOM 712 C C . HIS A 1 96 ? -4.120 -1.530 15.207 1.00 93.44 96 HIS A C 1
ATOM 714 O O . HIS A 1 96 ? -5.107 -0.799 15.121 1.00 93.44 96 HIS A O 1
ATOM 720 N N . VAL A 1 97 ? -3.151 -1.556 14.285 1.00 95.69 97 VAL A N 1
ATOM 721 C CA . VAL A 1 97 ? -3.244 -0.830 13.015 1.00 95.69 97 VAL A CA 1
ATOM 722 C C . VAL A 1 97 ? -4.273 -1.511 12.123 1.00 95.69 97 VAL A C 1
ATOM 724 O O . VAL A 1 97 ? -4.193 -2.720 11.932 1.00 95.69 97 VAL A O 1
ATOM 727 N N . ASP A 1 98 ? -5.246 -0.745 11.632 1.00 95.19 98 ASP A N 1
ATOM 728 C CA . ASP A 1 98 ? -6.276 -1.230 10.705 1.00 95.19 98 ASP A CA 1
ATOM 729 C C . ASP A 1 98 ? -6.147 -0.639 9.308 1.00 95.19 98 ASP A C 1
ATOM 731 O O . ASP A 1 98 ? -6.419 -1.350 8.351 1.00 95.19 98 ASP A O 1
ATOM 735 N N . SER A 1 99 ? -5.711 0.615 9.197 1.00 96.12 99 SER A N 1
ATOM 736 C CA . SER A 1 99 ? -5.571 1.298 7.912 1.00 96.12 99 SER A CA 1
ATOM 737 C C . SER A 1 99 ? -4.186 1.925 7.752 1.00 96.12 99 SER A C 1
ATOM 739 O O . SER A 1 99 ? -3.627 2.488 8.705 1.00 96.12 99 SER A O 1
ATOM 741 N N . ILE A 1 100 ? -3.650 1.890 6.534 1.00 97.62 100 ILE A N 1
ATOM 742 C CA . ILE A 1 100 ? -2.367 2.478 6.160 1.00 97.62 100 ILE A CA 1
ATOM 743 C C . ILE A 1 100 ? -2.578 3.542 5.082 1.00 97.62 100 ILE A C 1
ATOM 745 O O . ILE A 1 100 ? -2.907 3.262 3.936 1.00 97.62 100 ILE A O 1
ATOM 749 N N . PHE A 1 101 ? -2.290 4.794 5.426 1.00 97.19 101 PHE A N 1
ATOM 750 C CA . PHE A 1 101 ? -2.185 5.874 4.451 1.00 97.19 101 PHE A CA 1
ATOM 751 C C . PHE A 1 101 ? -0.802 5.812 3.823 1.00 97.19 101 PHE A C 1
ATOM 753 O O . PHE A 1 101 ? 0.184 6.225 4.437 1.00 97.19 101 PHE A O 1
ATOM 760 N N . TYR A 1 102 ? -0.731 5.249 2.620 1.00 96.94 102 TYR A N 1
ATOM 761 C CA . TYR A 1 102 ? 0.516 5.103 1.889 1.00 96.94 102 TYR A CA 1
ATOM 762 C C . TYR A 1 102 ? 0.745 6.277 0.937 1.00 96.94 102 TYR A C 1
ATOM 764 O O . TYR A 1 102 ? -0.029 6.518 0.011 1.00 96.94 102 TYR A O 1
ATOM 772 N N . CYS A 1 103 ? 1.826 7.014 1.163 1.00 94.38 103 CYS A N 1
ATOM 773 C CA . CYS A 1 103 ? 2.289 8.045 0.252 1.00 94.38 103 CYS A CA 1
ATOM 774 C C . CYS A 1 103 ? 3.146 7.410 -0.841 1.00 94.38 103 CYS A C 1
ATOM 776 O O . CYS A 1 103 ? 4.082 6.673 -0.556 1.00 94.38 103 CYS A O 1
ATOM 778 N N . THR A 1 104 ? 2.876 7.746 -2.096 1.00 91.88 104 THR A N 1
ATOM 779 C CA . THR A 1 104 ? 3.663 7.253 -3.228 1.00 91.88 104 THR A CA 1
ATOM 780 C C . THR A 1 104 ? 4.586 8.316 -3.813 1.00 91.88 104 THR A C 1
ATOM 782 O O . THR A 1 104 ? 5.161 8.084 -4.864 1.00 91.88 104 THR A O 1
ATOM 785 N N . GLY A 1 105 ? 4.714 9.505 -3.220 1.00 88.81 105 GLY A N 1
ATOM 786 C CA . GLY A 1 105 ? 5.583 10.567 -3.738 1.00 88.81 105 GLY A CA 1
ATOM 787 C C . GLY A 1 105 ? 5.014 11.972 -3.564 1.00 88.81 105 GLY A C 1
ATOM 788 O O . GLY A 1 105 ? 4.213 12.236 -2.673 1.00 88.81 105 GLY A O 1
ATOM 789 N N . VAL A 1 106 ? 5.454 12.894 -4.417 1.00 86.44 106 VAL A N 1
ATOM 790 C CA . VAL A 1 106 ? 5.085 14.319 -4.379 1.00 86.44 106 VAL A CA 1
ATOM 791 C C . VAL A 1 106 ? 4.528 14.750 -5.731 1.00 86.44 106 VAL A C 1
ATOM 793 O O . VAL A 1 106 ? 4.694 14.037 -6.705 1.00 86.44 106 VAL A O 1
ATOM 796 N N . PHE A 1 107 ? 3.837 15.890 -5.786 1.00 87.56 107 PHE A N 1
ATOM 797 C CA . PHE A 1 107 ? 3.142 16.440 -6.963 1.00 87.56 107 PHE A CA 1
ATOM 798 C C . PHE A 1 107 ? 3.680 15.972 -8.337 1.00 87.56 107 PHE A C 1
ATOM 800 O O . PHE A 1 107 ? 4.762 16.383 -8.754 1.00 87.56 107 PHE A O 1
ATOM 807 N N . ASN A 1 108 ? 2.897 15.133 -9.027 1.00 89.38 108 ASN A N 1
ATOM 808 C CA . ASN A 1 108 ? 3.188 14.549 -10.345 1.00 89.38 108 ASN A CA 1
ATOM 809 C C . ASN A 1 108 ? 4.474 13.702 -10.459 1.00 89.38 108 ASN A C 1
ATOM 811 O O . ASN A 1 108 ? 4.938 13.445 -11.564 1.00 89.38 108 ASN A O 1
ATOM 815 N N . SER A 1 109 ? 5.054 13.279 -9.335 1.00 89.94 109 SER A N 1
ATOM 816 C CA . SER A 1 109 ? 6.300 12.520 -9.247 1.00 89.94 109 SER A CA 1
ATOM 817 C C . SER A 1 109 ? 6.164 11.391 -8.222 1.00 89.94 109 SER A C 1
ATOM 819 O O . SER A 1 109 ? 6.299 11.606 -7.010 1.00 89.94 109 SER A O 1
ATOM 821 N N . TYR A 1 110 ? 5.891 10.177 -8.704 1.00 92.25 110 TYR A N 1
ATOM 822 C CA . TYR A 1 110 ? 5.522 9.041 -7.854 1.00 92.25 110 TYR A CA 1
ATOM 823 C C . TYR A 1 110 ? 6.478 7.852 -7.962 1.00 92.25 110 TYR A C 1
ATOM 825 O O . TYR A 1 110 ? 7.264 7.745 -8.892 1.00 92.25 110 TYR A O 1
ATOM 833 N N . THR A 1 111 ? 6.434 6.956 -6.980 1.00 91.69 111 THR A N 1
ATOM 834 C CA . THR A 1 111 ? 7.182 5.695 -6.923 1.00 91.69 111 THR A CA 1
ATOM 835 C C . THR A 1 111 ? 6.407 4.523 -7.531 1.00 91.69 111 THR A C 1
ATOM 837 O O . THR A 1 111 ? 6.991 3.458 -7.720 1.00 91.69 111 THR A O 1
ATOM 840 N N . HIS A 1 112 ? 5.122 4.721 -7.848 1.00 93.50 112 HIS A N 1
ATOM 841 C CA . HIS A 1 112 ? 4.285 3.759 -8.560 1.00 93.50 112 HIS A CA 1
ATOM 842 C C . HIS A 1 112 ? 4.228 4.070 -10.057 1.00 93.50 112 HIS A C 1
ATOM 844 O O . HIS A 1 112 ? 4.537 5.185 -10.487 1.00 93.50 112 HIS A O 1
ATOM 850 N N . ARG A 1 113 ? 3.822 3.085 -10.860 1.00 93.44 113 ARG A N 1
ATOM 851 C CA . ARG A 1 113 ? 3.664 3.252 -12.303 1.00 93.44 113 ARG A CA 1
ATOM 852 C C . ARG A 1 113 ? 2.311 3.896 -12.602 1.00 93.44 113 ARG A C 1
ATOM 854 O O . ARG A 1 113 ? 1.272 3.387 -12.200 1.00 93.44 113 ARG A O 1
ATOM 861 N N . SER A 1 114 ? 2.327 4.990 -13.352 1.00 92.81 114 SER A N 1
ATOM 862 C CA . SER A 1 114 ? 1.127 5.696 -13.800 1.00 92.81 114 SER A CA 1
ATOM 863 C C . SER A 1 114 ? 1.394 6.330 -15.164 1.00 92.81 114 SER A C 1
ATOM 865 O O . SER A 1 114 ? 2.495 6.822 -15.407 1.00 92.81 114 SER A O 1
ATOM 867 N N . ASP A 1 115 ? 0.392 6.308 -16.044 1.00 93.88 115 ASP A N 1
ATOM 868 C CA . ASP A 1 115 ? 0.476 6.876 -17.398 1.00 93.88 115 ASP A CA 1
ATOM 869 C C . ASP A 1 115 ? 0.375 8.413 -17.403 1.00 93.88 115 ASP A C 1
ATOM 871 O O . ASP A 1 115 ? 0.712 9.059 -18.393 1.00 93.88 115 ASP A O 1
ATOM 875 N N . GLU A 1 116 ? -0.072 9.004 -16.291 1.00 93.88 116 GLU A N 1
ATOM 876 C CA . GLU A 1 116 ? -0.396 10.433 -16.173 1.00 93.88 116 GLU A CA 1
ATOM 877 C C . GLU A 1 116 ? 0.639 11.226 -15.360 1.00 93.88 116 GLU A C 1
ATOM 879 O O . GLU A 1 116 ? 0.485 12.429 -15.154 1.00 93.88 116 GLU A O 1
ATOM 884 N N . SER A 1 117 ? 1.682 10.566 -14.851 1.00 91.50 117 SER A N 1
ATOM 885 C CA . SER A 1 117 ? 2.644 11.168 -13.923 1.00 91.50 117 SER A CA 1
ATOM 886 C C . SER A 1 117 ? 4.066 10.703 -14.177 1.00 91.50 117 SER A C 1
ATOM 888 O O . SER A 1 117 ? 4.287 9.592 -14.654 1.00 91.50 117 SER A O 1
ATOM 890 N N . ASP A 1 118 ? 5.037 11.505 -13.752 1.00 90.31 118 ASP A N 1
ATOM 891 C CA . ASP A 1 118 ? 6.436 11.131 -13.859 1.00 90.31 118 ASP A CA 1
ATOM 892 C C . ASP A 1 118 ? 6.820 10.120 -12.777 1.00 90.31 118 ASP A C 1
ATOM 894 O O . ASP A 1 118 ? 6.447 10.230 -11.603 1.00 90.31 118 ASP A O 1
ATOM 898 N N . LEU A 1 119 ? 7.644 9.150 -13.164 1.00 88.19 119 LEU A N 1
ATOM 899 C CA . LEU A 1 119 ? 8.292 8.281 -12.198 1.00 88.19 119 LEU A CA 1
ATOM 900 C C . LEU A 1 119 ? 9.375 9.084 -11.475 1.00 88.19 119 LEU A C 1
ATOM 902 O O . LEU A 1 119 ? 10.245 9.694 -12.101 1.00 88.19 119 LEU A O 1
ATOM 906 N N . ARG A 1 120 ? 9.328 9.086 -10.144 1.00 85.38 120 ARG A N 1
ATOM 907 C CA . ARG A 1 120 ? 10.237 9.857 -9.299 1.00 85.38 120 ARG A CA 1
ATOM 908 C C . ARG A 1 120 ? 11.678 9.498 -9.639 1.00 85.38 120 ARG A C 1
ATOM 910 O O . ARG A 1 120 ? 12.070 8.334 -9.592 1.00 85.38 120 ARG A O 1
ATOM 917 N N . SER A 1 121 ? 12.450 10.502 -10.036 1.00 75.06 121 SER A N 1
ATOM 918 C CA . SER A 1 121 ? 13.859 10.364 -10.392 1.00 75.06 121 SER A CA 1
ATOM 919 C C . SER A 1 121 ? 14.750 10.634 -9.187 1.00 75.06 121 SER A C 1
ATOM 921 O O . SER A 1 121 ? 14.357 11.333 -8.254 1.00 75.06 121 SER A O 1
ATOM 923 N N . ASP A 1 122 ? 15.962 10.089 -9.220 1.00 64.81 122 ASP A N 1
ATOM 924 C CA . ASP A 1 122 ? 16.923 10.225 -8.133 1.00 64.81 122 ASP A CA 1
ATOM 925 C C . ASP A 1 122 ? 17.327 11.691 -7.909 1.00 64.81 122 ASP A C 1
ATOM 927 O O . ASP A 1 122 ? 17.986 12.304 -8.746 1.00 64.81 122 ASP A O 1
ATOM 931 N N . GLU A 1 123 ? 16.960 12.258 -6.758 1.00 58.72 123 GLU A N 1
ATOM 932 C CA . GLU A 1 123 ? 17.448 13.564 -6.286 1.00 58.72 123 GLU A CA 1
ATOM 933 C C . GLU A 1 123 ? 18.859 13.452 -5.659 1.00 58.72 123 GLU A C 1
ATOM 935 O O . GLU A 1 123 ? 19.249 14.259 -4.815 1.00 58.72 123 GLU A O 1
ATOM 940 N N . GLY A 1 124 ? 19.632 12.426 -6.038 1.00 53.44 124 GLY A N 1
ATOM 941 C CA . GLY A 1 124 ? 20.968 12.145 -5.508 1.00 53.44 124 GLY A CA 1
ATOM 942 C C . GLY A 1 124 ? 20.965 11.424 -4.157 1.00 53.44 124 GLY A C 1
ATOM 943 O O . GLY A 1 124 ? 21.915 11.579 -3.389 1.00 53.44 124 GLY A O 1
ATOM 944 N N . LYS A 1 125 ? 19.903 10.666 -3.845 1.00 56.12 125 LYS A N 1
ATOM 945 C CA . LYS A 1 125 ? 19.732 9.928 -2.580 1.00 56.12 125 LYS A CA 1
ATOM 946 C C . LYS A 1 125 ? 19.562 8.410 -2.741 1.00 56.12 125 LYS A C 1
ATOM 948 O O . LYS A 1 125 ? 19.515 7.723 -1.731 1.00 56.12 125 LYS A O 1
ATOM 953 N N . GLY A 1 126 ? 19.521 7.873 -3.961 1.00 59.78 126 GLY A N 1
ATOM 954 C CA . GLY A 1 126 ? 19.483 6.431 -4.246 1.00 59.78 126 GLY A CA 1
ATOM 955 C C . GLY A 1 126 ? 18.089 5.794 -4.181 1.00 59.78 126 GLY A C 1
ATOM 956 O O . GLY A 1 126 ? 17.802 4.880 -4.949 1.00 59.78 126 GLY A O 1
ATOM 957 N N . ASP A 1 127 ? 17.182 6.312 -3.350 1.00 61.53 127 ASP A N 1
ATOM 958 C CA . ASP A 1 127 ? 15.805 5.821 -3.194 1.00 61.53 127 ASP A CA 1
ATOM 959 C C . ASP A 1 127 ? 15.013 5.583 -4.470 1.00 61.53 127 ASP A C 1
ATOM 961 O O . ASP A 1 127 ? 14.422 4.509 -4.618 1.00 61.53 127 ASP A O 1
ATOM 965 N N . PRO A 1 128 ? 14.947 6.552 -5.399 1.00 60.34 128 PRO A N 1
ATOM 966 C CA . PRO A 1 128 ? 14.009 6.424 -6.499 1.00 60.34 128 PRO A CA 1
ATOM 967 C C . PRO A 1 128 ? 14.464 5.334 -7.475 1.00 60.34 128 PRO A C 1
ATOM 969 O O . PRO A 1 128 ? 13.633 4.693 -8.106 1.00 60.34 128 PRO A O 1
ATOM 972 N N . ILE A 1 129 ? 15.767 5.019 -7.502 1.00 73.25 129 ILE A N 1
ATOM 973 C CA . ILE A 1 129 ? 16.327 3.923 -8.302 1.00 73.25 129 ILE A CA 1
ATOM 974 C C . ILE A 1 129 ? 15.781 2.563 -7.847 1.00 73.25 129 ILE A C 1
ATOM 976 O O . ILE A 1 129 ? 15.524 1.701 -8.689 1.00 73.25 129 ILE A O 1
ATOM 980 N N . HIS A 1 130 ? 15.567 2.356 -6.546 1.00 86.00 130 HIS A N 1
ATOM 981 C CA . HIS A 1 130 ? 15.062 1.080 -6.034 1.00 86.00 130 HIS A CA 1
ATOM 982 C C . HIS A 1 130 ? 13.598 0.845 -6.428 1.00 86.00 130 HIS A C 1
ATOM 984 O O . HIS A 1 130 ? 13.232 -0.253 -6.836 1.00 86.00 130 HIS A O 1
ATOM 990 N N . PHE A 1 131 ? 12.764 1.884 -6.426 1.00 88.94 131 PHE A N 1
ATOM 991 C CA . PHE A 1 131 ? 11.384 1.752 -6.902 1.00 88.94 131 PHE A CA 1
ATO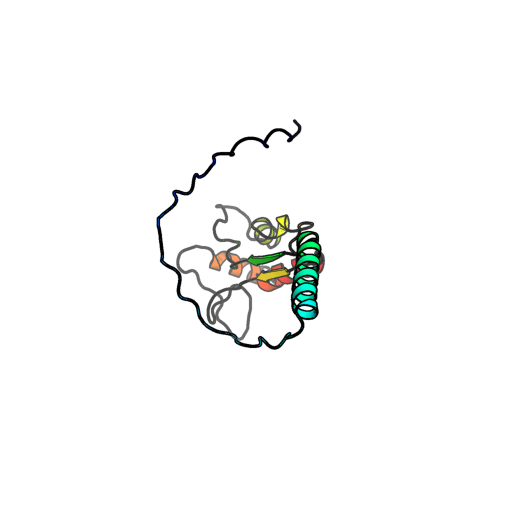M 992 C C . PHE A 1 131 ? 11.297 1.489 -8.412 1.00 88.94 131 PHE A C 1
ATOM 994 O O . PHE A 1 131 ? 10.439 0.728 -8.854 1.00 88.94 131 PHE A O 1
ATOM 1001 N N . HIS A 1 132 ? 12.232 2.022 -9.209 1.00 89.69 132 HIS A N 1
ATOM 1002 C CA . HIS A 1 132 ? 12.322 1.672 -10.635 1.00 89.69 132 HIS A CA 1
ATOM 1003 C C . HIS A 1 132 ? 12.641 0.189 -10.833 1.00 89.69 132 HIS A C 1
ATOM 1005 O O . HIS A 1 132 ? 12.198 -0.411 -11.807 1.00 89.69 132 HIS A O 1
ATOM 1011 N N . GLU A 1 133 ? 13.410 -0.408 -9.924 1.00 90.88 133 GLU A N 1
ATOM 1012 C CA . GLU A 1 133 ? 13.738 -1.830 -9.982 1.00 90.88 133 GLU A CA 1
ATOM 1013 C C . GLU A 1 133 ? 12.518 -2.717 -9.698 1.00 90.88 133 GLU A C 1
ATOM 1015 O O . GLU A 1 133 ? 12.331 -3.707 -10.401 1.00 90.88 133 GLU A O 1
ATOM 1020 N N . LEU A 1 134 ? 11.623 -2.326 -8.780 1.00 92.88 134 LEU A N 1
ATOM 1021 C CA . LEU A 1 134 ? 10.334 -3.017 -8.610 1.00 92.88 134 LEU A CA 1
ATOM 1022 C C . LEU A 1 134 ? 9.512 -3.011 -9.909 1.00 92.88 134 LEU A C 1
ATOM 1024 O O . LEU A 1 134 ? 8.993 -4.051 -10.316 1.00 92.88 134 LEU A O 1
ATOM 1028 N N . ILE A 1 135 ? 9.494 -1.879 -10.620 1.00 93.50 135 ILE A N 1
ATOM 1029 C CA . ILE A 1 135 ? 8.811 -1.753 -11.920 1.00 93.50 135 ILE A CA 1
ATOM 1030 C C . ILE A 1 135 ? 9.418 -2.685 -12.967 1.00 93.50 135 ILE A C 1
ATOM 1032 O O . ILE A 1 135 ? 8.678 -3.322 -13.720 1.00 93.50 135 ILE A O 1
ATOM 1036 N N . ARG A 1 136 ? 10.747 -2.839 -12.994 1.00 93.56 136 ARG A N 1
ATOM 1037 C CA . ARG A 1 136 ? 11.413 -3.817 -13.875 1.00 93.56 136 ARG A CA 1
ATOM 1038 C C . ARG A 1 136 ? 11.069 -5.262 -13.517 1.00 93.56 136 ARG A C 1
ATOM 1040 O O . ARG A 1 136 ? 11.031 -6.102 -14.412 1.00 93.56 136 ARG A O 1
ATOM 1047 N N . GLN A 1 137 ? 10.792 -5.541 -12.246 1.00 94.81 137 GLN A N 1
ATOM 1048 C CA . GLN A 1 137 ? 10.317 -6.844 -11.770 1.00 94.81 137 GLN A CA 1
ATOM 1049 C C . GLN A 1 137 ? 8.827 -7.086 -12.056 1.00 94.81 137 GLN A C 1
ATOM 1051 O O . GLN A 1 137 ? 8.345 -8.199 -11.864 1.00 94.81 137 GLN A O 1
ATOM 1056 N N . GLY A 1 138 ? 8.111 -6.080 -12.566 1.00 95.88 138 GLY A N 1
ATOM 1057 C CA . GLY A 1 138 ? 6.723 -6.197 -13.007 1.00 95.88 138 GLY A CA 1
ATOM 1058 C C . GLY A 1 138 ? 5.681 -5.697 -12.008 1.00 95.88 138 GLY A C 1
ATOM 1059 O O . GLY A 1 138 ? 4.499 -5.791 -12.320 1.00 95.88 138 GLY A O 1
ATOM 1060 N N . THR A 1 139 ? 6.094 -5.131 -10.872 1.00 96.56 139 THR A N 1
ATOM 1061 C CA . THR A 1 139 ? 5.204 -4.576 -9.834 1.00 96.56 139 THR A CA 1
ATOM 1062 C C . THR A 1 139 ? 5.571 -3.127 -9.514 1.00 96.56 139 THR A C 1
ATOM 1064 O O . THR A 1 139 ? 6.488 -2.577 -10.109 1.00 96.56 139 THR A O 1
ATOM 1067 N N . ASP A 1 140 ? 4.895 -2.470 -8.583 1.00 95.06 140 ASP A N 1
ATOM 1068 C CA . ASP A 1 140 ? 5.308 -1.157 -8.100 1.00 95.06 140 ASP A CA 1
ATOM 1069 C C . ASP A 1 140 ? 4.990 -0.947 -6.617 1.00 95.06 140 ASP A C 1
ATOM 1071 O O . ASP A 1 140 ? 4.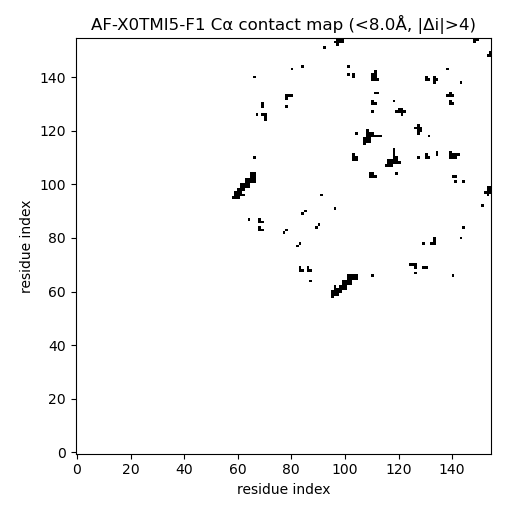415 -1.809 -5.957 1.00 95.06 140 ASP A O 1
ATOM 1075 N N . SER A 1 141 ? 5.419 0.188 -6.060 1.00 94.44 141 SER A N 1
ATOM 1076 C CA . SER A 1 141 ? 5.270 0.465 -4.629 1.00 94.44 141 SER A CA 1
ATOM 1077 C C . SER A 1 141 ? 3.817 0.452 -4.147 1.00 94.44 141 SER A C 1
ATOM 1079 O O . SER A 1 141 ? 3.553 0.023 -3.024 1.00 94.44 141 SER A O 1
ATOM 1081 N N . LEU A 1 142 ? 2.880 0.923 -4.973 1.00 96.06 142 LEU A N 1
ATOM 1082 C CA . LEU A 1 142 ? 1.470 0.996 -4.620 1.00 96.06 142 LEU A CA 1
ATOM 1083 C C . LEU A 1 142 ? 0.823 -0.384 -4.718 1.00 96.06 142 LEU A C 1
ATOM 1085 O O . LEU A 1 142 ? 0.094 -0.764 -3.806 1.00 96.06 142 LEU A O 1
ATOM 1089 N N . GLU A 1 143 ? 1.129 -1.140 -5.774 1.00 97.69 143 GLU A N 1
ATOM 1090 C CA . GLU A 1 143 ? 0.654 -2.516 -5.951 1.00 97.69 143 GLU A CA 1
ATOM 1091 C C . GLU A 1 143 ? 1.132 -3.418 -4.804 1.00 97.69 143 GLU A C 1
ATOM 1093 O O . GLU A 1 143 ? 0.316 -4.078 -4.165 1.00 97.69 143 GLU A O 1
ATOM 1098 N N . VAL A 1 144 ? 2.421 -3.351 -4.443 1.00 97.56 144 VAL A N 1
ATOM 1099 C CA . VAL A 1 144 ? 2.991 -4.108 -3.313 1.00 97.56 144 VAL A CA 1
ATOM 1100 C C . VAL A 1 144 ? 2.266 -3.803 -1.999 1.00 97.56 144 VAL A C 1
ATOM 1102 O O . VAL A 1 144 ? 1.951 -4.720 -1.238 1.00 97.56 144 VAL A O 1
ATOM 1105 N N . MET A 1 145 ? 2.003 -2.525 -1.712 1.00 97.75 145 MET A N 1
ATOM 1106 C CA . MET A 1 145 ? 1.317 -2.125 -0.480 1.00 97.75 145 MET A CA 1
ATOM 1107 C C . MET A 1 145 ? -0.158 -2.534 -0.480 1.00 97.75 145 MET A C 1
ATOM 1109 O O . MET A 1 145 ? -0.634 -3.059 0.525 1.00 97.75 145 MET A O 1
ATOM 1113 N N . ALA A 1 146 ? -0.869 -2.335 -1.592 1.00 97.56 146 ALA A N 1
ATOM 1114 C CA . ALA A 1 146 ? -2.277 -2.698 -1.716 1.00 97.56 146 ALA A CA 1
ATOM 1115 C C . ALA A 1 146 ? -2.482 -4.215 -1.592 1.00 97.56 146 ALA A C 1
ATOM 1117 O O . ALA A 1 146 ? -3.338 -4.663 -0.828 1.00 97.56 146 ALA A O 1
ATOM 1118 N N . ASP A 1 147 ? -1.658 -5.011 -2.276 1.00 98.12 147 ASP A N 1
ATOM 1119 C CA . ASP A 1 147 ? -1.721 -6.470 -2.205 1.00 98.12 147 ASP A CA 1
ATOM 1120 C C . ASP A 1 147 ? -1.419 -6.983 -0.801 1.00 98.12 147 ASP A C 1
ATOM 1122 O O . ASP A 1 147 ? -2.121 -7.864 -0.301 1.00 98.12 147 ASP A O 1
ATOM 1126 N N . PHE A 1 148 ? -0.416 -6.407 -0.135 1.00 97.94 148 PHE A N 1
ATOM 1127 C CA . PHE A 1 148 ? -0.124 -6.735 1.255 1.00 97.94 148 PHE A CA 1
ATOM 1128 C C . PHE A 1 148 ? -1.319 -6.434 2.167 1.00 97.94 148 PHE A C 1
ATOM 1130 O O . PHE A 1 148 ? -1.704 -7.285 2.971 1.00 97.94 148 PHE A O 1
ATOM 1137 N N . CYS A 1 149 ? -1.932 -5.255 2.035 1.00 97.62 149 CYS A N 1
ATOM 1138 C CA . CYS A 1 149 ? -3.094 -4.887 2.839 1.00 97.62 149 CYS A CA 1
ATOM 1139 C C . CYS A 1 149 ? -4.263 -5.862 2.623 1.00 97.62 149 CYS A C 1
ATOM 1141 O O . CYS A 1 149 ? -4.782 -6.423 3.592 1.00 97.62 149 CYS A O 1
ATOM 1143 N N . HIS A 1 150 ? -4.591 -6.177 1.365 1.00 97.88 150 HIS A N 1
ATOM 1144 C CA . HIS A 1 150 ? -5.631 -7.152 1.025 1.00 97.88 150 HIS A CA 1
ATOM 1145 C C . HIS A 1 150 ? -5.358 -8.551 1.598 1.00 97.88 150 HIS A C 1
ATOM 1147 O O . HIS A 1 150 ? -6.283 -9.227 2.049 1.00 97.88 150 HIS A O 1
ATOM 1153 N N . GLN A 1 151 ? -4.100 -9.001 1.598 1.00 97.81 151 GLN A N 1
ATOM 1154 C CA . GLN A 1 151 ? -3.715 -10.315 2.125 1.00 97.81 151 GLN A CA 1
ATOM 1155 C C . GLN A 1 151 ? -3.800 -10.407 3.656 1.00 97.81 151 GLN A C 1
ATOM 1157 O O . GLN A 1 151 ? -3.918 -11.511 4.195 1.00 97.81 151 GLN A O 1
ATOM 1162 N N . HIS A 1 152 ? -3.741 -9.274 4.360 1.00 96.81 152 HIS A N 1
ATOM 1163 C CA . HIS A 1 152 ? -3.629 -9.217 5.819 1.00 96.81 152 HIS A CA 1
ATOM 1164 C C . HIS A 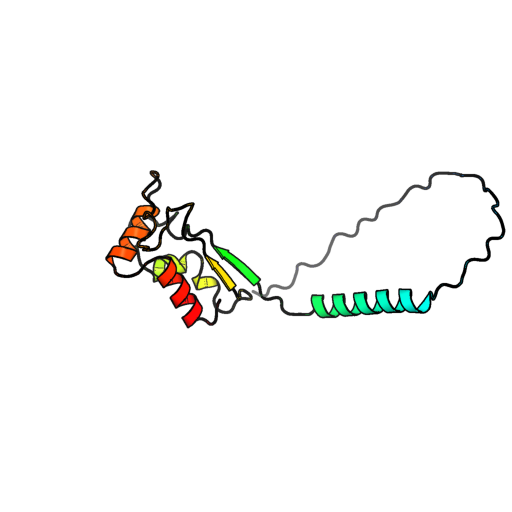1 152 ? -4.816 -8.554 6.533 1.00 96.81 152 HIS A C 1
ATOM 1166 O O . HIS A 1 152 ? -4.722 -8.330 7.740 1.00 96.81 152 HIS A O 1
ATOM 1172 N N . ASP A 1 153 ? -5.925 -8.307 5.827 1.00 94.69 153 ASP A N 1
ATOM 1173 C CA . ASP A 1 153 ? -7.123 -7.635 6.363 1.00 94.69 153 ASP A CA 1
ATOM 1174 C C . ASP A 1 153 ? -6.800 -6.234 6.925 1.00 94.69 153 ASP A C 1
ATOM 1176 O O . ASP A 1 153 ? -7.258 -5.840 7.999 1.00 94.69 153 ASP A O 1
ATOM 1180 N N . LEU A 1 154 ? -5.954 -5.502 6.192 1.00 95.12 154 LEU A N 1
ATOM 1181 C CA . LEU A 1 154 ? -5.662 -4.086 6.408 1.00 95.12 154 LEU A CA 1
ATOM 1182 C C . LEU A 1 154 ? -6.304 -3.263 5.283 1.00 95.12 154 LEU A C 1
ATOM 1184 O O . LEU A 1 154 ? -6.458 -3.751 4.161 1.00 95.12 154 LEU A O 1
ATOM 1188 N N . GLU A 1 155 ? -6.663 -2.020 5.592 1.00 92.50 155 GLU A N 1
ATOM 1189 C CA . GLU A 1 155 ? -7.138 -1.015 4.629 1.00 92.50 155 GLU A CA 1
ATOM 1190 C C . GLU A 1 155 ? -5.990 -0.162 4.082 1.00 92.50 155 GLU A C 1
ATOM 1192 O O . GLU A 1 155 ? -5.133 0.280 4.884 1.00 92.50 155 GLU A O 1
#

Secondary structure (DSSP, 8-state):
--------------PPPP------------------HHHHHHHHHHHHHHHHHHHHSPPPEEEEE-S-TTTTPPTT----HHHHHHHHTGGGTTSSEEEEEE--EETTEESS--TTSEEPP-SSSSHHHHHHHHHHTT--HHHHHHHHHHHHT--

Foldseek 3Di:
DDDDDDDDDDDDDDDDDDDDDDDDDDDDDDPPDPPCPPVVVVVVVVVVVVVVVVVPDLAADEAEDQQQQCQCPDPPDDLDLVSSCVRPNPVCQPHSHAEYRYHQDDDLEGLFDDPRGHDHDDPPRCRSVSSVVCVVVVGGSVRSVVVVCVVRNHD

Sequence (155 aa):
MKRSDFVKAFSLGSAAMALPGCVGRKSGDSKRSTVNHSRAMSAGDDLKKAWEKAAARTRRMIMNNDGHDFNNLAPGEAVTPEMMLSKRTLGLVGTHVDSIFYCTGVFNSYTHRSDESDLRSDEGKGDPIHFHELIRQGTDSLEVMADFCHQHDLE

pLDDT: mean 77.04, std 22.88, range [31.98, 98.12]

Solvent-accessible surface area (backbone atoms only — not comparable to full-atom values): 10022 Å² total; per-residue (Å²): 138,86,95,83,88,86,85,88,88,90,88,78,90,82,87,81,84,87,82,84,87,82,84,89,78,93,74,76,97,67,88,72,75,84,73,60,64,68,64,58,51,52,51,52,53,52,50,51,51,51,48,55,56,59,66,74,47,87,66,72,33,78,43,79,42,80,58,61,60,52,66,78,66,55,94,88,62,74,81,44,68,69,52,41,34,62,66,72,52,58,82,42,70,92,52,55,55,42,34,57,50,74,37,50,67,54,95,65,28,24,46,38,88,55,98,90,42,44,65,40,68,61,88,84,67,60,38,35,57,50,38,54,47,34,44,74,75,73,49,27,58,54,57,52,50,51,53,50,24,66,76,66,79,34,80

Organism: NCBI:txid412755